Protein AF-V5EML7-F1 (afdb_monomer_lite)

Structure (mmCIF, N/CA/C/O backbone):
data_AF-V5EML7-F1
#
_entry.id   AF-V5EML7-F1
#
loop_
_atom_site.group_PDB
_atom_site.id
_atom_site.type_symbol
_atom_site.label_atom_id
_atom_site.label_alt_id
_atom_site.label_comp_id
_atom_site.label_asym_id
_atom_site.label_entity_id
_atom_site.label_seq_id
_atom_site.pdbx_PDB_ins_code
_atom_site.Cartn_x
_atom_site.Cartn_y
_atom_site.Cartn_z
_atom_site.occupancy
_atom_site.B_iso_or_equiv
_atom_site.auth_seq_id
_atom_site.auth_comp_id
_atom_site.auth_asym_id
_atom_site.auth_atom_id
_atom_site.pdbx_PDB_model_num
ATOM 1 N N . MET A 1 1 ? -5.780 12.983 -0.288 1.00 46.91 1 MET A N 1
ATOM 2 C CA . MET A 1 1 ? -6.236 11.640 -0.713 1.00 46.91 1 MET A CA 1
ATOM 3 C C . MET A 1 1 ? -5.208 10.647 -0.182 1.00 46.91 1 MET A C 1
ATOM 5 O O . MET A 1 1 ? -4.032 10.877 -0.418 1.00 46.91 1 MET A O 1
ATOM 9 N N . GLY A 1 2 ? -5.645 9.677 0.627 1.00 45.16 2 GLY A N 1
ATOM 10 C CA . GLY A 1 2 ? -4.829 8.883 1.564 1.00 45.16 2 GLY A CA 1
ATOM 11 C C . GLY A 1 2 ? -5.394 9.047 2.981 1.00 45.16 2 GLY A C 1
ATOM 12 O O . GLY A 1 2 ? -4.939 9.900 3.736 1.00 45.16 2 GLY A O 1
ATOM 13 N N . ARG A 1 3 ? -6.508 8.362 3.287 1.00 58.69 3 ARG A N 1
ATOM 14 C CA . ARG A 1 3 ? -7.328 8.623 4.493 1.00 58.69 3 ARG A CA 1
ATOM 15 C C . ARG A 1 3 ? -6.824 7.913 5.760 1.00 58.69 3 ARG A C 1
ATOM 17 O O . ARG A 1 3 ? -7.059 8.415 6.851 1.00 58.69 3 ARG A O 1
ATOM 24 N N . LEU A 1 4 ? -6.078 6.816 5.635 1.00 58.78 4 LEU A N 1
ATOM 25 C CA . LEU A 1 4 ? -5.627 5.993 6.767 1.00 58.78 4 LEU A CA 1
ATOM 26 C C . LEU A 1 4 ? -4.646 6.684 7.738 1.00 58.78 4 LEU A C 1
ATOM 28 O O . LEU A 1 4 ? -4.884 6.619 8.945 1.00 58.78 4 LEU A O 1
ATOM 32 N N . PRO A 1 5 ? -3.591 7.391 7.276 1.00 57.31 5 PRO A N 1
ATOM 33 C CA . PRO A 1 5 ? -2.658 8.065 8.185 1.00 57.31 5 PRO A CA 1
ATOM 34 C C . PRO A 1 5 ? -3.342 9.159 9.012 1.00 57.31 5 PRO A C 1
ATOM 36 O O . PRO A 1 5 ? -3.012 9.362 10.178 1.00 57.31 5 PRO A O 1
ATOM 39 N N . ARG A 1 6 ? -4.340 9.826 8.416 1.00 60.06 6 ARG A N 1
ATOM 40 C CA . ARG A 1 6 ? -5.143 10.864 9.069 1.00 60.06 6 ARG A CA 1
ATOM 41 C C . ARG A 1 6 ? -6.104 10.275 10.097 1.00 60.06 6 ARG A C 1
ATOM 43 O O . ARG A 1 6 ? -6.134 10.770 11.212 1.00 60.06 6 ARG A O 1
ATOM 50 N N . ILE A 1 7 ? -6.798 9.184 9.762 1.00 63.69 7 ILE A N 1
ATOM 51 C CA . ILE A 1 7 ? -7.698 8.483 10.691 1.00 63.69 7 ILE A CA 1
ATOM 52 C C . ILE A 1 7 ? -6.915 7.945 11.895 1.00 63.69 7 ILE A C 1
ATOM 54 O O . ILE A 1 7 ? -7.301 8.196 13.031 1.00 63.69 7 ILE A O 1
ATOM 58 N N . LYS A 1 8 ? -5.765 7.287 11.684 1.00 62.28 8 LYS A N 1
ATOM 59 C CA . LYS A 1 8 ? -4.916 6.817 12.795 1.00 62.28 8 LYS A CA 1
ATOM 60 C C . LYS A 1 8 ? -4.425 7.975 13.669 1.00 62.28 8 LYS A C 1
ATOM 62 O O . LYS A 1 8 ? -4.412 7.850 14.890 1.00 62.28 8 LYS A O 1
ATOM 67 N N . GLN A 1 9 ? -4.033 9.098 13.067 1.00 61.06 9 GLN A N 1
ATOM 68 C CA . GLN A 1 9 ? -3.584 10.277 13.809 1.00 61.06 9 GLN A CA 1
ATOM 69 C C . GLN A 1 9 ? -4.729 10.940 14.590 1.00 61.06 9 GLN A C 1
ATOM 71 O O . GLN A 1 9 ? -4.532 11.290 15.748 1.00 61.06 9 GLN A O 1
ATOM 76 N N . GLU A 1 10 ? -5.923 11.053 14.006 1.00 63.06 10 GLU A N 1
ATOM 77 C CA . GLU A 1 10 ? -7.121 11.571 14.678 1.00 63.06 10 GLU A CA 1
ATOM 78 C C . GLU A 1 10 ? -7.563 10.658 15.833 1.00 63.06 10 GLU A C 1
ATOM 80 O O . GLU A 1 10 ? -7.923 11.153 16.897 1.00 63.06 10 GLU A O 1
ATOM 85 N N . LEU A 1 11 ? -7.487 9.333 15.673 1.00 62.81 11 LEU A N 1
ATOM 86 C CA . LEU A 1 11 ? -7.807 8.375 16.739 1.00 62.81 11 LEU A CA 1
ATOM 87 C C . LEU A 1 11 ? -6.766 8.407 17.870 1.00 62.81 11 LEU A C 1
ATOM 89 O O . LEU A 1 11 ? -7.141 8.411 19.040 1.00 62.81 11 LEU A O 1
ATOM 93 N N . ARG A 1 12 ? -5.472 8.537 17.543 1.00 59.28 12 ARG A N 1
ATOM 94 C CA . ARG A 1 12 ? -4.410 8.740 18.547 1.00 59.28 12 ARG A CA 1
ATOM 95 C C . ARG A 1 12 ? -4.556 10.071 19.285 1.00 59.28 12 ARG A C 1
ATOM 97 O O . ARG A 1 12 ? -4.382 10.108 20.496 1.00 59.28 12 ARG A O 1
ATOM 104 N N . GLN A 1 13 ? -4.918 11.153 18.589 1.00 65.62 13 GLN A N 1
ATOM 105 C CA . GLN A 1 13 ? -5.200 12.453 19.218 1.00 65.62 13 GLN A CA 1
ATOM 106 C C . GLN A 1 13 ? -6.425 12.408 20.143 1.00 65.62 13 GLN A C 1
ATOM 108 O O . GLN A 1 13 ? -6.509 13.199 21.077 1.00 65.62 13 GLN A O 1
ATOM 113 N N . LYS A 1 14 ? -7.344 11.460 19.924 1.00 66.88 14 LYS A N 1
ATOM 114 C CA . LYS A 1 14 ? -8.477 11.170 20.816 1.00 66.88 14 LYS A CA 1
ATOM 115 C C . LYS A 1 14 ? -8.122 10.235 21.984 1.00 66.88 14 LYS A C 1
ATOM 117 O O . LYS A 1 14 ? -9.014 9.875 22.744 1.00 66.88 14 LYS A O 1
ATOM 122 N N . GLY A 1 15 ? -6.848 9.861 22.145 1.00 59.94 15 GLY A N 1
ATOM 123 C CA . GLY A 1 15 ? -6.359 9.059 23.272 1.00 59.94 15 GLY A CA 1
ATOM 124 C C . GLY A 1 15 ? -6.605 7.554 23.147 1.00 59.94 15 GLY A C 1
ATOM 125 O O . GLY A 1 15 ? -6.498 6.845 24.143 1.00 59.94 15 GLY A O 1
ATOM 126 N N . LEU A 1 16 ? -6.944 7.060 21.952 1.00 62.22 16 LEU A N 1
ATOM 127 C CA . LEU A 1 16 ? -7.128 5.629 21.718 1.00 62.22 16 LEU A CA 1
ATOM 128 C C . LEU A 1 16 ? -5.773 4.935 21.586 1.00 62.22 16 LEU A C 1
ATOM 130 O O . LEU A 1 16 ? -4.889 5.401 20.859 1.00 62.22 16 LEU A O 1
ATOM 134 N N . ASP A 1 17 ? -5.637 3.812 22.287 1.00 66.75 17 ASP A N 1
ATOM 135 C CA . ASP A 1 17 ? -4.435 2.993 22.255 1.00 66.75 17 ASP A CA 1
ATOM 136 C C . ASP A 1 17 ? -4.160 2.496 20.828 1.00 66.75 17 ASP A C 1
ATOM 138 O O . ASP A 1 17 ? -5.072 2.133 20.079 1.00 66.75 17 ASP A O 1
ATOM 142 N N . SER A 1 18 ? -2.887 2.484 20.440 1.00 57.81 18 SER A N 1
ATOM 143 C CA . SER A 1 18 ? -2.445 1.980 19.140 1.00 57.81 18 SER A CA 1
ATOM 144 C C . SER A 1 18 ? -2.934 0.566 18.843 1.00 57.81 18 SER A C 1
ATOM 146 O O . SER A 1 18 ? -3.277 0.299 17.694 1.00 57.81 18 SER A O 1
ATOM 148 N N . LEU A 1 19 ? -3.014 -0.290 19.863 1.00 57.56 19 LEU A N 1
ATOM 149 C CA . LEU A 1 19 ? -3.491 -1.661 19.740 1.00 57.56 19 LEU A CA 1
ATOM 150 C C . LEU A 1 19 ? -4.986 -1.691 19.399 1.00 57.56 19 LEU A C 1
ATOM 152 O O . LEU A 1 19 ? -5.399 -2.430 18.520 1.00 57.56 19 LEU A O 1
ATOM 156 N N . VAL A 1 20 ? -5.786 -0.817 20.020 1.00 59.59 20 VAL A N 1
ATOM 157 C CA . VAL A 1 20 ? -7.231 -0.682 19.751 1.00 59.59 20 VAL A CA 1
ATOM 158 C C . VAL A 1 20 ? -7.484 -0.135 18.346 1.00 59.59 20 VAL A C 1
ATOM 160 O O . VAL A 1 20 ? -8.431 -0.541 17.681 1.00 59.59 20 VAL A O 1
ATOM 163 N N . ILE A 1 21 ? -6.633 0.775 17.868 1.00 64.06 21 ILE A N 1
ATOM 164 C CA . ILE A 1 21 ? -6.720 1.310 16.502 1.00 64.06 21 ILE A CA 1
ATOM 165 C C . ILE A 1 21 ? -6.374 0.234 15.472 1.00 64.06 21 ILE A C 1
ATOM 167 O O . ILE A 1 21 ? -7.011 0.174 14.424 1.00 64.06 21 ILE A O 1
ATOM 171 N N . GLU A 1 22 ? -5.357 -0.583 15.736 1.00 63.75 22 GLU A N 1
ATOM 172 C CA . GLU A 1 22 ? -4.993 -1.699 14.861 1.00 63.75 22 GLU A CA 1
ATOM 173 C C . GLU A 1 22 ? -6.080 -2.774 14.860 1.00 63.75 22 GLU A C 1
ATOM 175 O O . GLU A 1 22 ? -6.552 -3.118 13.781 1.00 63.75 22 GLU A O 1
ATOM 180 N N . GLN A 1 23 ? -6.585 -3.165 16.033 1.00 59.78 23 GLN A N 1
ATOM 181 C CA . GLN A 1 23 ? -7.679 -4.128 16.164 1.00 59.78 23 GLN A CA 1
ATOM 182 C C . GLN A 1 23 ? -8.956 -3.651 15.463 1.00 59.78 23 GLN A C 1
ATOM 184 O O . GLN A 1 23 ? -9.567 -4.401 14.719 1.00 59.78 23 GLN A O 1
ATOM 189 N N . ALA A 1 24 ? -9.342 -2.381 15.623 1.00 62.75 24 ALA A N 1
ATOM 190 C CA . ALA A 1 24 ? -10.530 -1.841 14.964 1.00 62.75 24 ALA A CA 1
ATOM 191 C C . ALA A 1 24 ? -10.385 -1.791 13.434 1.00 62.75 24 ALA A C 1
ATOM 193 O O . ALA A 1 24 ? -11.370 -1.932 12.714 1.00 62.75 24 ALA A O 1
ATOM 194 N N . LEU A 1 25 ? -9.171 -1.575 12.919 1.00 62.94 25 LEU A N 1
ATOM 195 C CA . LEU A 1 25 ? -8.905 -1.610 11.479 1.00 62.94 25 LEU A CA 1
ATOM 196 C C . LEU A 1 25 ? -8.869 -3.035 10.918 1.00 62.94 25 LEU A C 1
ATOM 198 O O . LEU A 1 25 ? -9.141 -3.194 9.729 1.00 62.94 25 LEU A O 1
ATOM 202 N N . GLU A 1 26 ? -8.536 -4.023 11.750 1.00 62.94 26 GLU A N 1
ATOM 203 C CA . GLU A 1 26 ? -8.646 -5.455 11.445 1.00 62.94 26 GLU A CA 1
ATOM 204 C C . GLU A 1 26 ? -10.099 -5.952 11.516 1.00 62.94 26 GLU A C 1
ATOM 206 O O . GLU A 1 26 ? -10.513 -6.703 10.642 1.00 62.94 26 GLU A O 1
ATOM 211 N N . ASP A 1 27 ? -10.887 -5.491 12.494 1.00 61.38 27 ASP A N 1
ATOM 212 C CA . ASP A 1 27 ? -12.300 -5.864 12.686 1.00 61.38 27 ASP A CA 1
ATOM 213 C C . ASP A 1 27 ? -13.248 -5.205 11.676 1.00 61.38 27 ASP A C 1
ATOM 215 O O . ASP A 1 27 ? -14.401 -5.617 11.526 1.00 61.38 27 ASP A O 1
ATOM 219 N N . THR A 1 28 ? -12.805 -4.147 10.994 1.00 60.19 28 THR A N 1
ATOM 220 C CA . THR A 1 28 ? -13.619 -3.566 9.929 1.00 60.19 28 THR A CA 1
ATOM 221 C C . THR A 1 28 ? -13.445 -4.420 8.677 1.00 60.19 28 THR A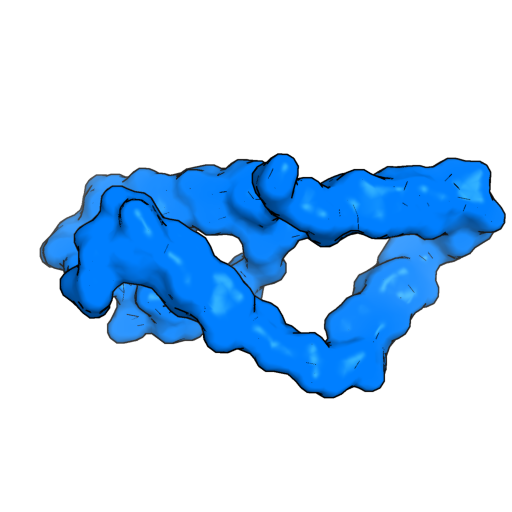 C 1
ATOM 223 O O . THR A 1 28 ? -12.324 -4.571 8.202 1.00 60.19 28 THR A O 1
ATOM 226 N N . ASP A 1 29 ? -14.559 -4.886 8.107 1.00 63.31 29 ASP A N 1
ATOM 227 C CA . ASP A 1 29 ? -14.697 -5.651 6.849 1.00 63.31 29 ASP A CA 1
ATOM 228 C C . ASP A 1 29 ? -14.282 -4.835 5.592 1.00 63.31 29 ASP A C 1
ATOM 230 O O . ASP A 1 29 ? -14.909 -4.851 4.531 1.00 63.31 29 ASP A O 1
ATOM 234 N N . VAL A 1 30 ? -13.256 -3.995 5.734 1.00 71.69 30 VAL A N 1
ATOM 235 C CA . VAL A 1 30 ? -12.696 -3.176 4.671 1.00 71.69 30 VAL A CA 1
ATOM 236 C C . VAL A 1 30 ? -11.777 -4.057 3.854 1.00 71.69 30 VAL A C 1
ATOM 238 O O . VAL A 1 30 ? -10.715 -4.472 4.315 1.00 71.69 30 VAL A O 1
ATOM 241 N N . ASP A 1 31 ? -12.155 -4.252 2.598 1.00 82.31 31 ASP A N 1
ATOM 242 C CA . ASP A 1 31 ? -11.297 -4.877 1.606 1.00 82.31 31 ASP A CA 1
ATOM 243 C C . ASP A 1 31 ? -10.122 -3.941 1.259 1.00 82.31 31 ASP A C 1
ATOM 245 O O . ASP A 1 31 ? -10.143 -3.130 0.324 1.00 82.31 31 ASP A O 1
ATOM 249 N N . TRP A 1 32 ? -9.085 -3.994 2.094 1.00 81.44 32 TRP A N 1
ATOM 250 C CA . TRP A 1 32 ? -7.869 -3.206 1.926 1.00 81.44 32 TRP A CA 1
ATOM 251 C C . TRP A 1 32 ? -7.121 -3.566 0.648 1.00 81.44 32 TRP A C 1
ATOM 253 O O . TRP A 1 32 ? -6.426 -2.699 0.108 1.00 81.44 32 TRP A O 1
ATOM 263 N N . PHE A 1 33 ? -7.276 -4.801 0.169 1.00 88.06 33 PHE A N 1
ATOM 264 C CA . PHE A 1 33 ? -6.721 -5.254 -1.095 1.00 88.06 33 PHE A CA 1
ATOM 265 C C . PHE A 1 33 ? -7.360 -4.496 -2.258 1.00 88.06 33 PHE A C 1
ATOM 267 O O . PHE A 1 33 ? -6.636 -3.841 -3.003 1.00 88.06 33 PHE A O 1
ATOM 274 N N . GLU A 1 34 ? -8.688 -4.451 -2.352 1.00 87.44 34 GLU A N 1
ATOM 275 C CA . GLU A 1 34 ? -9.427 -3.732 -3.405 1.00 87.44 34 GLU A CA 1
ATOM 276 C C . GLU A 1 34 ? -9.035 -2.246 -3.478 1.00 87.44 34 GLU A C 1
ATOM 278 O O . GLU A 1 34 ? -8.787 -1.683 -4.550 1.00 87.44 34 GLU A O 1
ATOM 283 N N . ILE A 1 35 ? -8.901 -1.593 -2.318 1.00 87.88 35 ILE A N 1
ATOM 284 C CA . ILE A 1 35 ? -8.480 -0.187 -2.247 1.00 87.88 35 ILE A CA 1
ATOM 285 C C . ILE A 1 35 ? -7.011 -0.036 -2.686 1.00 87.88 35 ILE A C 1
ATOM 287 O O . ILE A 1 35 ? -6.667 0.943 -3.357 1.00 87.88 35 ILE A O 1
ATOM 291 N N . CYS A 1 36 ? -6.136 -0.973 -2.311 1.00 91.06 36 CYS A N 1
ATOM 292 C CA . CYS A 1 36 ? -4.724 -0.969 -2.696 1.00 91.06 36 CYS A CA 1
ATOM 293 C C . CYS A 1 36 ? -4.544 -1.224 -4.198 1.00 91.06 36 CYS A C 1
ATOM 295 O O . CYS A 1 36 ? -3.822 -0.477 -4.863 1.00 91.06 36 CYS A O 1
ATOM 297 N N . LEU A 1 37 ? -5.273 -2.196 -4.747 1.00 92.00 37 LEU A N 1
ATOM 298 C CA . LEU A 1 37 ? -5.281 -2.556 -6.159 1.00 92.00 37 LEU A CA 1
ATOM 299 C C . LEU A 1 37 ? -5.706 -1.367 -7.021 1.00 92.00 37 LEU A C 1
ATOM 301 O O . LEU A 1 37 ? -4.958 -0.957 -7.906 1.00 92.00 37 LEU A O 1
ATOM 305 N N . LYS A 1 38 ? -6.814 -0.700 -6.680 1.00 92.06 38 LYS A N 1
ATOM 306 C CA . LYS A 1 38 ? -7.261 0.523 -7.375 1.00 92.06 38 LYS A CA 1
ATOM 307 C C . LYS A 1 38 ? -6.208 1.633 -7.359 1.00 92.06 38 LYS A C 1
ATOM 309 O O . LYS A 1 38 ? -6.050 2.368 -8.337 1.00 92.06 38 LYS A O 1
ATOM 314 N 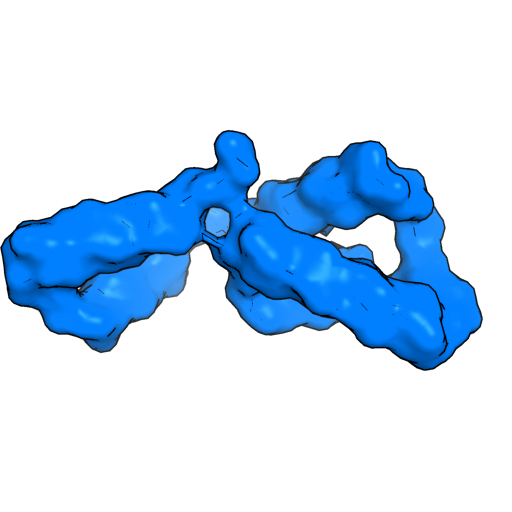N . ALA A 1 39 ? -5.476 1.790 -6.253 1.00 91.44 39 ALA A N 1
ATOM 315 C CA . ALA A 1 39 ? -4.389 2.764 -6.162 1.00 91.44 39 ALA A CA 1
ATOM 316 C C . ALA A 1 39 ? -3.180 2.361 -7.024 1.00 91.44 39 ALA A C 1
ATOM 318 O O . ALA A 1 39 ? -2.597 3.221 -7.696 1.00 91.44 39 ALA A O 1
ATOM 319 N N . LYS A 1 40 ? -2.829 1.068 -7.042 1.00 94.75 40 LYS A N 1
ATOM 320 C CA . LYS A 1 40 ? -1.780 0.500 -7.896 1.00 94.75 40 LYS A CA 1
ATOM 321 C C . LYS A 1 40 ? -2.114 0.719 -9.367 1.00 94.75 40 LYS A C 1
ATOM 323 O O . LYS A 1 40 ? -1.316 1.323 -10.078 1.00 94.75 40 LYS A O 1
ATOM 328 N N . GLU A 1 41 ? -3.299 0.304 -9.802 1.00 94.81 41 GLU A N 1
ATOM 329 C CA . GLU A 1 41 ? -3.768 0.401 -11.186 1.00 94.81 41 GLU A CA 1
ATOM 330 C C . GLU A 1 41 ? -3.794 1.840 -11.685 1.00 94.81 41 GLU A C 1
ATOM 332 O O . GLU A 1 41 ? -3.276 2.142 -12.759 1.00 94.81 41 GLU A O 1
ATOM 337 N N . LYS A 1 42 ? -4.294 2.769 -10.864 1.00 93.81 42 LYS A N 1
ATOM 338 C CA . LYS A 1 42 ? -4.307 4.196 -11.202 1.00 93.81 42 LYS A CA 1
ATOM 339 C C . LYS A 1 42 ? -2.909 4.756 -11.486 1.00 93.81 42 LYS A C 1
ATOM 341 O O . LYS A 1 42 ? -2.780 5.701 -12.264 1.00 93.81 42 LYS A O 1
ATOM 346 N N . LYS A 1 43 ? -1.868 4.234 -10.828 1.00 93.19 43 LYS A N 1
ATOM 347 C CA . LYS A 1 43 ? -0.496 4.751 -10.941 1.00 93.19 43 LYS A CA 1
ATOM 348 C C . LYS A 1 43 ? 0.377 3.968 -11.920 1.00 93.19 43 LYS A C 1
ATOM 350 O O . LYS A 1 43 ? 1.213 4.578 -12.587 1.00 93.19 43 LYS A O 1
ATOM 355 N N . PHE A 1 44 ? 0.227 2.650 -11.962 1.00 92.69 44 PHE A N 1
ATOM 356 C CA . PHE A 1 44 ? 1.124 1.721 -12.653 1.00 92.69 44 PHE A CA 1
ATOM 357 C C . PHE A 1 44 ? 0.428 0.879 -13.730 1.00 92.69 44 PHE A C 1
ATOM 359 O O . PHE A 1 44 ? 1.120 0.176 -14.470 1.00 92.69 44 PHE A O 1
ATOM 366 N N . GLY A 1 45 ? -0.898 0.985 -13.851 1.00 91.62 45 GLY A N 1
ATOM 367 C CA . GLY A 1 45 ? -1.721 0.120 -14.690 1.00 91.62 45 GLY A CA 1
ATOM 368 C C . GLY A 1 45 ? -1.947 -1.254 -14.061 1.00 91.62 45 GLY A C 1
ATOM 369 O O . GLY A 1 45 ? -1.522 -1.526 -12.939 1.00 91.62 45 GLY A O 1
ATOM 370 N N . ASP A 1 46 ? -2.601 -2.133 -14.810 1.00 89.19 46 ASP A N 1
ATOM 371 C CA . ASP A 1 46 ? -2.962 -3.481 -14.356 1.00 89.19 46 ASP A CA 1
ATOM 372 C C . ASP A 1 46 ? -1.754 -4.442 -14.277 1.00 89.19 46 ASP A C 1
ATOM 374 O O . ASP A 1 46 ? -1.771 -5.464 -13.604 1.00 89.19 46 ASP A O 1
ATOM 378 N N . ARG A 1 47 ? -0.607 -4.076 -14.856 1.00 87.19 47 ARG A N 1
ATOM 379 C CA . ARG A 1 47 ? 0.570 -4.956 -14.866 1.00 87.19 47 ARG A CA 1
ATOM 380 C C . ARG A 1 47 ? 1.126 -5.262 -13.469 1.00 87.19 47 ARG A C 1
ATOM 382 O O . ARG A 1 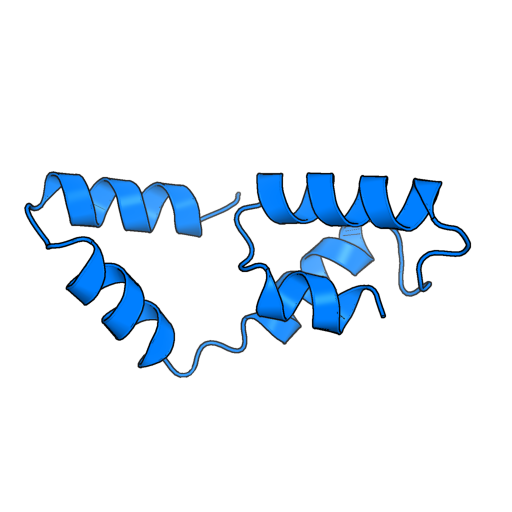47 ? 1.122 -4.412 -12.570 1.00 87.19 47 ARG A O 1
ATOM 389 N N . LEU A 1 48 ? 1.669 -6.467 -13.330 1.00 83.81 48 LEU A N 1
ATOM 390 C CA . LEU A 1 48 ? 2.537 -6.838 -12.217 1.00 83.81 48 LEU A CA 1
ATOM 391 C C . LEU A 1 48 ? 3.909 -6.172 -12.372 1.00 83.81 48 LEU A C 1
ATOM 393 O O . LEU A 1 48 ? 4.290 -5.719 -13.457 1.00 83.81 48 LEU A O 1
ATOM 397 N N . ALA A 1 49 ? 4.653 -6.100 -11.272 1.00 88.31 49 ALA A N 1
ATOM 398 C CA . ALA A 1 49 ? 6.012 -5.583 -11.303 1.00 88.31 49 ALA A CA 1
ATOM 399 C C . ALA A 1 49 ? 6.919 -6.507 -12.131 1.00 88.31 49 ALA A C 1
ATOM 401 O O . ALA A 1 49 ? 7.048 -7.692 -11.820 1.00 88.31 49 ALA A O 1
ATOM 402 N N . ALA A 1 50 ? 7.568 -5.956 -13.160 1.00 88.69 50 ALA A N 1
ATOM 403 C CA . ALA A 1 50 ? 8.383 -6.746 -14.082 1.00 88.69 50 ALA A CA 1
ATOM 404 C C . ALA A 1 50 ? 9.719 -7.191 -13.464 1.00 88.69 50 ALA A C 1
ATOM 406 O O . ALA A 1 50 ? 10.248 -8.245 -13.809 1.00 88.69 50 ALA A O 1
ATOM 407 N N . ASP A 1 51 ? 10.260 -6.398 -12.539 1.00 92.88 51 ASP A N 1
ATOM 408 C CA . ASP A 1 51 ? 11.538 -6.656 -11.887 1.00 92.88 51 ASP A CA 1
ATOM 409 C C . ASP A 1 51 ? 11.542 -6.203 -10.416 1.00 92.88 51 ASP A C 1
ATOM 411 O O . ASP A 1 51 ? 10.593 -5.605 -9.897 1.00 92.88 51 ASP A O 1
ATOM 415 N N . HIS A 1 52 ? 12.636 -6.502 -9.713 1.00 91.94 52 HIS A N 1
ATOM 416 C CA . HIS A 1 52 ? 12.804 -6.129 -8.311 1.00 91.94 52 HIS A CA 1
ATOM 417 C C . HIS A 1 52 ? 12.807 -4.604 -8.090 1.00 91.94 52 HIS A C 1
ATOM 419 O O . HIS A 1 52 ? 12.304 -4.127 -7.070 1.00 91.94 52 HIS A O 1
ATOM 425 N N . ALA A 1 53 ? 13.345 -3.819 -9.026 1.00 94.25 53 ALA A N 1
ATOM 426 C CA . ALA A 1 53 ? 13.373 -2.364 -8.908 1.00 94.25 53 ALA A CA 1
ATOM 427 C C . ALA A 1 53 ? 11.958 -1.770 -9.014 1.00 94.25 53 ALA A C 1
ATOM 429 O O . ALA A 1 53 ? 11.598 -0.887 -8.228 1.00 94.25 53 ALA A O 1
ATOM 430 N N . GLU A 1 54 ? 11.122 -2.292 -9.914 1.00 93.56 54 GLU A N 1
ATOM 431 C CA . GLU A 1 54 ? 9.705 -1.949 -10.007 1.00 93.56 54 GLU A CA 1
ATOM 432 C C . GLU A 1 54 ? 8.932 -2.375 -8.761 1.00 93.56 54 GLU A C 1
ATOM 434 O O . GLU A 1 54 ? 8.161 -1.565 -8.245 1.00 93.56 54 GLU A O 1
ATOM 439 N N . LYS A 1 55 ? 9.186 -3.571 -8.209 1.00 94.19 55 LYS A N 1
ATOM 440 C CA . LYS A 1 55 ? 8.569 -4.008 -6.941 1.00 94.19 55 LYS A CA 1
ATOM 441 C C . LYS A 1 55 ? 8.846 -3.015 -5.821 1.00 94.19 55 LYS A C 1
ATOM 443 O O . LYS A 1 55 ? 7.916 -2.511 -5.196 1.00 94.19 55 LYS A O 1
ATOM 448 N N . VAL A 1 56 ? 10.115 -2.664 -5.607 1.00 95.38 56 VAL A N 1
ATOM 449 C CA . VAL A 1 56 ? 10.514 -1.694 -4.573 1.00 95.38 56 VAL A CA 1
ATOM 450 C C . VAL A 1 56 ? 9.840 -0.337 -4.798 1.00 95.38 56 VAL A C 1
ATOM 452 O O . VAL A 1 56 ? 9.397 0.303 -3.842 1.00 95.38 56 VAL A O 1
ATOM 455 N N . LYS A 1 57 ? 9.722 0.106 -6.054 1.00 95.25 57 LYS A N 1
ATOM 456 C CA . LYS A 1 57 ? 9.042 1.357 -6.414 1.00 95.25 57 LYS A CA 1
ATOM 457 C C . LYS A 1 57 ? 7.542 1.314 -6.101 1.00 95.25 57 LYS A C 1
ATOM 459 O O . LYS A 1 57 ? 7.029 2.280 -5.535 1.00 95.25 57 LYS A O 1
ATOM 464 N N . MET A 1 58 ? 6.853 0.225 -6.446 1.00 95.44 58 MET A N 1
ATOM 465 C CA . MET A 1 58 ? 5.424 0.040 -6.171 1.00 95.44 58 MET A CA 1
ATOM 466 C C . MET A 1 58 ? 5.150 -0.045 -4.665 1.00 95.44 58 MET A C 1
ATOM 468 O O . MET A 1 58 ? 4.287 0.679 -4.171 1.00 95.44 58 MET A O 1
ATOM 472 N N . VAL A 1 59 ? 5.945 -0.827 -3.921 1.00 94.00 59 VAL A N 1
ATOM 473 C CA . VAL A 1 59 ? 5.842 -0.948 -2.454 1.00 94.00 59 VAL A CA 1
ATOM 474 C C . VAL A 1 59 ? 5.998 0.416 -1.788 1.00 94.00 59 VAL A C 1
ATOM 476 O O . VAL A 1 59 ? 5.126 0.829 -1.028 1.00 94.00 59 VAL A O 1
ATOM 479 N N . ARG A 1 60 ? 7.064 1.163 -2.112 1.00 94.38 60 ARG A N 1
ATOM 480 C CA . ARG A 1 60 ? 7.306 2.495 -1.528 1.00 94.38 60 ARG A CA 1
ATOM 481 C C . ARG A 1 60 ? 6.162 3.464 -1.811 1.00 94.38 60 ARG A C 1
ATOM 483 O O . ARG A 1 60 ? 5.779 4.233 -0.933 1.00 94.38 60 ARG A O 1
ATOM 490 N N . TYR A 1 61 ? 5.614 3.431 -3.025 1.00 93.94 61 TYR A N 1
ATOM 491 C CA . TYR A 1 61 ? 4.477 4.270 -3.390 1.00 93.94 61 TYR A CA 1
ATOM 492 C C . TYR A 1 61 ? 3.225 3.923 -2.575 1.00 93.94 61 TYR A C 1
ATOM 494 O O . TYR A 1 61 ? 2.621 4.815 -1.983 1.00 93.94 61 TYR A O 1
ATOM 502 N N . LEU A 1 62 ? 2.849 2.644 -2.503 1.00 90.69 62 LEU A N 1
ATOM 503 C CA . LEU A 1 62 ? 1.628 2.222 -1.813 1.00 90.69 62 LEU A CA 1
ATOM 504 C C . LEU A 1 62 ? 1.742 2.360 -0.286 1.00 90.69 62 LEU A C 1
ATOM 506 O O . LEU A 1 62 ? 0.770 2.746 0.364 1.00 90.69 62 LEU A O 1
ATOM 510 N N . GLN A 1 63 ? 2.936 2.165 0.279 1.00 88.62 63 GLN A N 1
ATOM 511 C CA . GLN A 1 63 ? 3.222 2.501 1.677 1.00 88.62 63 GLN A CA 1
ATOM 512 C C . GLN A 1 63 ? 3.029 3.999 1.937 1.00 88.62 63 GLN A C 1
ATOM 514 O O . GLN A 1 63 ? 2.378 4.376 2.909 1.00 88.62 63 GLN A O 1
ATOM 519 N N . TYR A 1 64 ? 3.534 4.864 1.049 1.00 84.88 64 TYR A N 1
ATOM 520 C CA . TYR A 1 64 ? 3.339 6.313 1.156 1.00 84.88 64 TYR A CA 1
ATOM 521 C C . TYR A 1 64 ? 1.860 6.715 1.023 1.00 84.88 64 TYR A C 1
ATOM 523 O O . TYR A 1 64 ? 1.397 7.632 1.699 1.00 84.88 64 TYR A O 1
ATOM 531 N N . CYS A 1 65 ? 1.085 5.996 0.207 1.00 84.56 65 CYS A N 1
ATOM 532 C CA . CYS A 1 65 ? -0.371 6.144 0.129 1.00 84.56 65 CYS A CA 1
ATOM 533 C C . CYS A 1 65 ? -1.113 5.644 1.386 1.00 84.56 65 CYS A C 1
ATOM 535 O O . CYS A 1 65 ? -2.304 5.932 1.543 1.00 84.56 65 CYS A O 1
ATOM 537 N N . GLY A 1 66 ? -0.412 4.970 2.301 1.00 81.94 66 GLY A N 1
ATOM 538 C CA . GLY A 1 66 ? -0.912 4.547 3.603 1.00 81.94 66 GLY A CA 1
ATOM 539 C C . GLY A 1 66 ? -1.561 3.166 3.615 1.00 81.94 66 GLY A C 1
ATOM 540 O O . GLY A 1 66 ? -2.357 2.915 4.512 1.00 81.94 66 GLY A O 1
ATOM 541 N N . HIS A 1 67 ? -1.267 2.298 2.644 1.00 85.75 67 HIS A N 1
ATOM 542 C CA . HIS A 1 67 ? -1.796 0.931 2.612 1.00 85.75 67 HIS A CA 1
ATOM 543 C C . HIS A 1 67 ? -1.011 -0.010 3.545 1.00 85.75 67 HIS A C 1
ATOM 545 O O . HIS A 1 67 ? 0.197 0.175 3.725 1.00 85.75 67 HIS A O 1
ATOM 551 N N . PRO A 1 68 ? -1.671 -1.016 4.149 1.00 85.25 68 PRO A N 1
ATOM 552 C CA . PRO A 1 68 ? -0.997 -2.011 4.976 1.00 85.25 68 PRO A CA 1
ATOM 553 C C . PRO A 1 68 ? -0.122 -2.940 4.127 1.00 85.25 68 PRO A C 1
ATOM 555 O O . PRO A 1 68 ? -0.426 -3.211 2.967 1.00 85.25 68 PRO A O 1
ATOM 558 N N . MET A 1 69 ? 0.956 -3.462 4.719 1.00 86.06 69 MET A N 1
ATOM 559 C CA . MET A 1 69 ? 1.900 -4.331 4.006 1.00 86.06 69 MET A CA 1
ATOM 560 C C . MET A 1 69 ? 1.255 -5.600 3.445 1.00 86.06 69 MET A C 1
ATOM 562 O O . MET A 1 69 ? 1.644 -6.019 2.361 1.00 86.06 69 MET A O 1
ATOM 566 N N . SER A 1 70 ? 0.266 -6.176 4.132 1.00 88.19 70 SER A N 1
ATOM 567 C CA . SER A 1 70 ? -0.494 -7.335 3.647 1.00 88.19 70 SER 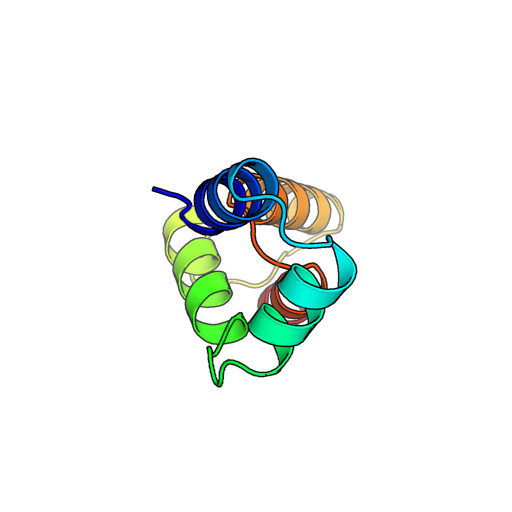A CA 1
ATOM 568 C C . SER A 1 70 ? -1.128 -7.064 2.279 1.00 88.19 70 SER A C 1
ATOM 570 O O . SER A 1 70 ? -0.793 -7.738 1.311 1.00 88.19 70 SER A O 1
ATOM 572 N N . ALA A 1 71 ? -1.927 -6.000 2.166 1.00 89.75 71 ALA A N 1
ATOM 573 C CA . ALA A 1 71 ? -2.580 -5.610 0.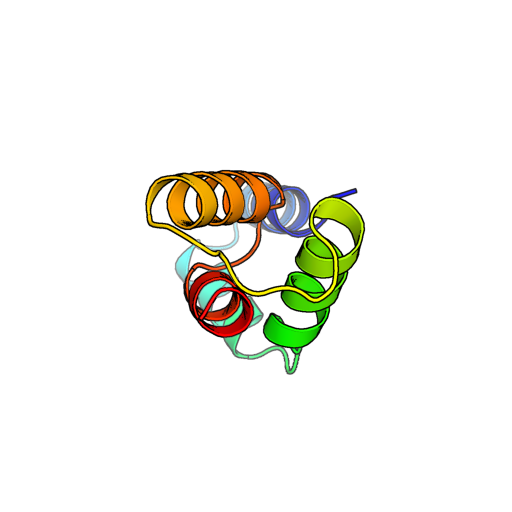914 1.00 89.75 71 ALA A CA 1
ATOM 574 C C . ALA A 1 71 ? -1.581 -5.203 -0.187 1.00 89.75 71 ALA A C 1
ATOM 576 O O . ALA A 1 71 ? -1.813 -5.443 -1.370 1.00 89.75 71 ALA A O 1
ATOM 577 N N . ILE A 1 72 ? -0.452 -4.588 0.187 1.00 92.88 72 ILE A N 1
ATOM 578 C CA . ILE A 1 72 ? 0.601 -4.197 -0.764 1.00 92.88 72 ILE A CA 1
ATOM 579 C C . ILE A 1 72 ? 1.263 -5.427 -1.383 1.00 92.88 72 ILE A C 1
ATOM 581 O O . ILE A 1 72 ? 1.490 -5.456 -2.590 1.00 92.88 72 ILE A O 1
ATOM 585 N N . LEU A 1 73 ? 1.608 -6.423 -0.566 1.00 91.38 73 LEU A N 1
ATOM 586 C CA . LEU A 1 73 ? 2.194 -7.662 -1.066 1.00 91.38 73 LEU A CA 1
ATOM 587 C C . LEU A 1 73 ? 1.180 -8.423 -1.920 1.00 91.38 73 LEU A C 1
ATOM 589 O O . LEU A 1 73 ? 1.531 -8.922 -2.976 1.00 91.38 73 LEU A O 1
ATOM 593 N N . GLU A 1 74 ? -0.085 -8.438 -1.534 1.00 90.94 74 GLU A N 1
ATOM 594 C CA . GLU A 1 74 ? -1.112 -9.139 -2.299 1.00 90.94 74 GLU A CA 1
ATOM 595 C C . GLU A 1 74 ? -1.394 -8.510 -3.676 1.00 90.94 74 GLU A C 1
ATOM 597 O O . GLU A 1 74 ? -1.627 -9.235 -4.629 1.00 90.94 74 GLU A O 1
ATOM 602 N N . CYS A 1 75 ? -1.328 -7.180 -3.835 1.00 89.44 75 CYS A N 1
ATOM 603 C CA . CYS A 1 75 ? -1.631 -6.534 -5.128 1.00 89.44 75 CYS A CA 1
ATOM 604 C C . CYS A 1 75 ? -0.433 -6.354 -6.081 1.00 89.44 75 CYS A C 1
ATOM 606 O O . CYS A 1 75 ? -0.620 -5.959 -7.236 1.00 89.44 75 CYS A O 1
ATOM 608 N N . ILE A 1 76 ? 0.800 -6.575 -5.611 1.00 87.75 76 ILE A N 1
ATOM 609 C CA . ILE A 1 76 ? 2.022 -6.459 -6.434 1.00 87.75 76 ILE A CA 1
ATOM 610 C C . ILE A 1 76 ? 2.513 -7.828 -6.932 1.00 87.75 76 ILE A C 1
ATOM 612 O O . ILE A 1 76 ? 3.253 -7.874 -7.924 1.00 87.75 76 ILE A O 1
ATOM 616 N N . PHE A 1 77 ? 2.158 -8.910 -6.237 1.00 81.38 77 PHE A N 1
ATOM 617 C CA . PHE A 1 77 ? 2.538 -10.283 -6.573 1.00 81.38 77 PHE A CA 1
ATOM 618 C C . PHE A 1 77 ? 1.417 -11.004 -7.316 1.00 81.38 77 PHE A C 1
ATOM 620 O O . PHE A 1 77 ? 1.783 -11.805 -8.206 1.00 81.38 77 PHE A O 1
#

pLDDT: mean 78.63, std 14.82, range [45.16, 95.44]

Secondary structure (DSSP, 8-state):
---HHHHHHHHHHTT--HHHHHHHHHHS---HHHHHHHHHHHHH-SPPPSSHHHHHHHHHHHHHTT--HHHHHHHH-

Radius of gyration: 13.73 Å; chains: 1; bounding box: 28×23×38 Å

InterPro domains:
  IPR036388 Winged helix-like DNA-binding domain superfamily [G3DSA:1.10.10.10] (2-30)
  IPR036388 Winged helix-like DNA-binding domain superfam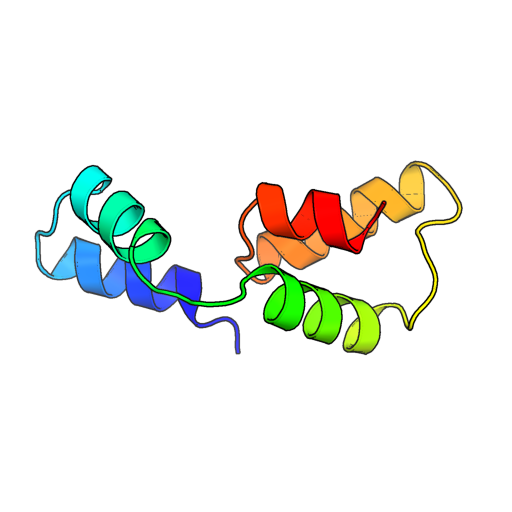ily [G3DSA:1.10.10.10] (31-76)
  IPR053924 RecX, second three-helical domain [PF02631] (6-25)
  IPR053925 RecX, third three-helical domain [PF21981] (30-76)

Foldseek 3Di:
DQCQVVVLVVCVVVVDDPVVSVVVVVPPPDPLLVVLLVVLCVVPNQDAQPDPVSLVVQLVVSVVSVGDPVSSVVNRD

Organism: NCBI:txid1248232

Sequence (77 aa):
MGRLPRIKQELRQKGLDSLVIEQALEDTDVDWFEICLKAKEKKFGDRLAADHAEKVKMVRYLQYCGHPMSAILECIF